Protein AF-A0AA91PBW9-F1 (afdb_monomer_lite)

Secondary structure (DSSP, 8-state):
-PPPPPP---PPSS-SSS---SBPPPEEE--SEE----GGGTTSEEEEEEEEEEEEEEEEEE-TTSPEEEEEEEEEEEEEEETTTTEEEEEEEEE--SHHHHHHHHHHHHTT-SEEEEEEEEE--TT-TTPPPEEEEE-TTSTT--S-HHHHHHHHHHHHHHTS--SB--

Radius of gyration: 17.44 Å; chains: 1; bounding box: 50×40×50 Å

Organism: NCBI:txid1069220

Foldseek 3Di:
DDDPDDDDDPDQPPPPDDQPQAAQDPAAEFPWKFADDPPVLALWKKKKFFRDKDKDWDPPDADPVRHIDIDIWTFIKMWTDDVVVRDIDIDHGDTDDIVIVRVRVVVCVVVVRRMYIWHFYFQDDPVDPPDGGTTITHGCPPPPHPDPRVVSVVVRSCCCCPPVNSYDND

pLDDT: mean 73.5, std 18.04, range [31.64, 92.75]

Structure (mmCIF, N/CA/C/O backbone):
data_AF-A0AA91PBW9-F1
#
_entry.id   AF-A0AA91PBW9-F1
#
loop_
_atom_site.group_PDB
_atom_site.id
_atom_site.type_symbol
_atom_site.label_atom_id
_atom_site.label_alt_id
_atom_site.label_comp_id
_atom_site.label_asym_id
_atom_site.label_entity_id
_atom_site.label_seq_id
_atom_site.pdbx_PDB_ins_code
_atom_site.Cartn_x
_atom_site.Cartn_y
_atom_site.Cartn_z
_atom_site.occupancy
_atom_site.B_iso_or_equiv
_atom_site.auth_seq_id
_atom_site.auth_comp_id
_atom_site.auth_asym_id
_atom_site.auth_atom_id
_atom_site.pdbx_PDB_model_num
ATOM 1 N N . MET A 1 1 ? -32.732 -7.341 32.057 1.00 41.41 1 MET A N 1
ATOM 2 C CA . MET A 1 1 ? -31.274 -7.213 31.849 1.00 41.41 1 MET A CA 1
ATOM 3 C C . MET A 1 1 ? -31.039 -7.371 30.359 1.00 41.41 1 MET A C 1
ATOM 5 O O . MET A 1 1 ? -31.376 -8.417 29.824 1.00 41.41 1 MET A O 1
ATOM 9 N N . GLN A 1 2 ? -30.640 -6.302 29.676 1.00 32.88 2 GLN A N 1
ATOM 10 C CA . GLN A 1 2 ? -30.560 -6.247 28.215 1.00 32.88 2 GLN A CA 1
ATOM 11 C C . GLN A 1 2 ? -29.127 -6.604 27.806 1.00 32.88 2 GLN A C 1
ATOM 13 O O . GLN A 1 2 ? -28.184 -5.999 28.310 1.00 32.88 2 GLN A O 1
ATOM 18 N N . ALA A 1 3 ? -28.965 -7.645 26.987 1.00 31.64 3 ALA A N 1
ATOM 19 C CA . ALA A 1 3 ? -27.660 -8.085 26.500 1.00 31.64 3 ALA A CA 1
ATOM 20 C C . ALA A 1 3 ? -26.978 -6.964 25.687 1.00 31.64 3 ALA A C 1
ATOM 22 O O . ALA A 1 3 ? -27.680 -6.226 24.989 1.00 31.64 3 ALA A O 1
ATOM 23 N N . PRO A 1 4 ? -25.641 -6.816 25.758 1.00 34.84 4 PRO A N 1
ATOM 24 C CA . PRO A 1 4 ? -24.936 -5.834 24.946 1.00 34.84 4 PRO A CA 1
ATOM 25 C C . PRO A 1 4 ? -25.119 -6.174 23.463 1.00 34.84 4 PRO A C 1
ATOM 27 O O . PRO A 1 4 ? -24.871 -7.302 23.036 1.00 34.84 4 PRO A O 1
ATOM 30 N N . ALA A 1 5 ? -25.590 -5.191 22.696 1.00 33.16 5 ALA A N 1
ATOM 31 C CA . ALA A 1 5 ? -25.739 -5.294 21.254 1.00 33.16 5 ALA A CA 1
ATOM 32 C C . ALA A 1 5 ? -24.379 -5.619 20.619 1.00 33.16 5 ALA A C 1
ATOM 34 O O . ALA A 1 5 ? -23.385 -4.940 20.879 1.00 33.16 5 ALA A O 1
ATOM 35 N N . SER A 1 6 ? -24.331 -6.675 19.810 1.00 39.00 6 SER A N 1
ATOM 36 C CA . SER A 1 6 ? -23.151 -7.039 19.031 1.00 39.00 6 SER A CA 1
ATOM 37 C C . SER A 1 6 ? -22.762 -5.878 18.110 1.00 39.00 6 SER A C 1
ATOM 39 O O . SER A 1 6 ? -23.618 -5.317 17.425 1.00 39.00 6 SER A O 1
ATOM 41 N N . ALA A 1 7 ? -21.479 -5.508 18.113 1.00 32.38 7 ALA A N 1
ATOM 42 C CA . ALA A 1 7 ? -20.945 -4.475 17.232 1.00 32.38 7 ALA A CA 1
ATOM 43 C C . ALA A 1 7 ? -21.206 -4.839 15.757 1.00 32.38 7 ALA A C 1
ATOM 45 O O . ALA A 1 7 ? -21.108 -6.021 15.410 1.00 32.38 7 ALA A O 1
ATOM 46 N N . PRO A 1 8 ? -21.516 -3.863 14.881 1.00 32.59 8 PRO A N 1
ATOM 47 C CA . PRO A 1 8 ? -21.654 -4.127 13.458 1.00 32.59 8 PRO A CA 1
ATOM 48 C C . PRO A 1 8 ? -20.319 -4.652 12.925 1.00 32.59 8 PRO A C 1
ATOM 50 O O . PRO A 1 8 ? -19.339 -3.918 12.807 1.00 32.59 8 PRO A O 1
ATOM 53 N N . GLN A 1 9 ? -20.271 -5.947 12.623 1.00 33.19 9 GLN A N 1
ATOM 54 C CA . GLN A 1 9 ? -19.250 -6.486 11.744 1.00 33.19 9 GLN A CA 1
ATOM 55 C C . GLN A 1 9 ? -19.528 -5.869 10.377 1.00 33.19 9 GLN A C 1
ATOM 57 O O . GLN A 1 9 ? -20.563 -6.152 9.773 1.00 33.19 9 GLN A O 1
ATOM 62 N N . TYR A 1 10 ? -18.636 -5.001 9.897 1.00 37.06 10 TYR A N 1
ATOM 63 C CA . TYR A 1 10 ? -18.606 -4.708 8.472 1.00 37.06 10 TYR A CA 1
ATOM 64 C C . TYR A 1 10 ? -18.360 -6.045 7.794 1.00 37.06 10 TYR A C 1
ATOM 66 O O . TYR A 1 10 ? -17.296 -6.643 7.962 1.00 37.06 10 TYR A O 1
ATOM 74 N N . ALA A 1 11 ? -19.395 -6.561 7.133 1.00 32.22 11 ALA A N 1
ATOM 75 C CA . ALA A 1 11 ? -19.258 -7.749 6.326 1.00 32.22 11 ALA A CA 1
ATOM 76 C C . ALA A 1 11 ? -18.098 -7.472 5.372 1.00 32.22 11 ALA A C 1
ATOM 78 O O . ALA A 1 11 ? -18.153 -6.531 4.576 1.00 32.22 11 ALA A O 1
ATOM 79 N N . ALA A 1 12 ? -17.038 -8.275 5.476 1.00 36.81 12 ALA A N 1
ATOM 80 C CA . ALA A 1 12 ? -16.167 -8.449 4.335 1.00 36.81 12 ALA A CA 1
ATOM 81 C C . ALA A 1 12 ? -17.093 -8.723 3.138 1.00 36.81 12 ALA A C 1
ATOM 83 O O . ALA A 1 12 ? -18.053 -9.493 3.309 1.00 36.81 12 ALA A O 1
ATOM 84 N N . PRO A 1 13 ? -16.886 -8.091 1.969 1.00 36.00 13 PRO A N 1
ATOM 85 C CA . PRO A 1 13 ? -17.583 -8.532 0.768 1.00 36.00 13 PRO A CA 1
ATOM 86 C C . PRO A 1 13 ? -17.463 -10.058 0.719 1.00 36.00 13 PRO A C 1
ATOM 88 O O . PRO A 1 13 ? -16.392 -10.597 1.001 1.00 36.00 13 PRO A O 1
ATOM 91 N N . ALA A 1 14 ? -18.593 -10.748 0.540 1.00 32.19 14 ALA A N 1
ATOM 92 C CA . ALA A 1 14 ? -18.681 -12.195 0.698 1.00 32.19 14 ALA A CA 1
ATOM 93 C C . ALA A 1 14 ? -17.512 -12.884 -0.033 1.00 32.19 14 ALA A C 1
ATOM 95 O O . ALA A 1 14 ? -17.449 -12.854 -1.259 1.00 32.19 14 ALA A O 1
ATOM 96 N N . GLY A 1 15 ? -16.555 -13.425 0.731 1.00 32.03 15 GLY A N 1
ATOM 97 C CA . GLY A 1 15 ? -15.274 -13.863 0.167 1.00 32.03 15 GLY A CA 1
ATOM 98 C C . GLY A 1 15 ? -14.097 -13.908 1.145 1.00 32.03 15 GLY A C 1
ATOM 99 O O . GLY A 1 15 ? -12.958 -13.731 0.731 1.00 32.03 15 GLY A O 1
ATOM 100 N N . VAL A 1 16 ? -14.311 -14.158 2.444 1.00 36.50 16 VAL A N 1
ATOM 101 C CA . VAL A 1 16 ? -13.186 -14.458 3.353 1.00 36.50 16 VAL A CA 1
ATOM 102 C C . VAL A 1 16 ? -12.753 -15.903 3.106 1.00 36.50 16 VAL A C 1
ATOM 104 O O . VAL A 1 16 ? -13.175 -16.825 3.797 1.00 36.50 16 VAL A O 1
ATOM 107 N N . GLY A 1 17 ? -11.982 -16.105 2.040 1.00 32.59 17 GLY A N 1
ATOM 108 C CA . GLY A 1 17 ? -11.550 -17.428 1.593 1.00 32.59 17 GLY A CA 1
ATOM 109 C C . GLY A 1 17 ? -11.305 -17.493 0.092 1.00 32.59 17 GLY A C 1
ATOM 110 O O . GLY A 1 17 ? -11.837 -18.364 -0.583 1.00 32.59 17 GLY A O 1
ATOM 111 N N . GLY A 1 18 ? -10.541 -16.553 -0.447 1.00 34.94 18 GLY A N 1
ATOM 112 C CA . GLY A 1 18 ? -10.175 -16.546 -1.855 1.00 34.94 18 GLY A CA 1
ATOM 113 C C . GLY A 1 18 ? -9.802 -15.141 -2.267 1.00 34.94 18 GLY A C 1
ATOM 114 O O . GLY A 1 18 ? -10.584 -14.218 -2.072 1.00 34.94 18 GLY A O 1
ATOM 115 N N . ALA A 1 19 ? -8.596 -14.977 -2.807 1.00 45.19 19 ALA A N 1
ATOM 116 C CA . ALA A 1 19 ? -8.239 -13.786 -3.558 1.00 45.19 19 ALA A CA 1
ATOM 117 C C . ALA A 1 19 ? -9.420 -13.415 -4.465 1.00 45.19 19 ALA A C 1
ATOM 119 O O . ALA A 1 19 ? -9.925 -14.283 -5.182 1.00 45.19 19 ALA A O 1
ATOM 120 N N . HIS A 1 20 ? -9.874 -12.163 -4.419 1.00 49.56 20 HIS A N 1
ATOM 121 C CA . HIS A 1 20 ? -10.765 -11.644 -5.445 1.00 49.56 20 HIS A CA 1
ATOM 122 C C . HIS A 1 20 ? -10.008 -11.707 -6.782 1.00 49.56 20 HIS A C 1
ATOM 124 O O . HIS A 1 20 ? -9.338 -10.755 -7.169 1.00 49.56 20 HIS A O 1
ATOM 130 N N . ARG A 1 21 ? -10.078 -12.856 -7.469 1.00 60.34 21 ARG A N 1
ATOM 131 C CA . ARG A 1 21 ? -9.754 -12.985 -8.889 1.00 60.34 21 ARG A CA 1
ATOM 132 C C . ARG A 1 21 ? -10.874 -12.286 -9.643 1.00 60.34 21 ARG A C 1
ATOM 134 O O . ARG A 1 21 ? -11.925 -12.857 -9.918 1.00 60.34 21 ARG A O 1
ATOM 141 N N . GLY A 1 22 ? -10.691 -10.985 -9.782 1.00 69.31 22 GLY A N 1
ATOM 142 C CA . GLY A 1 22 ? -11.457 -10.110 -10.649 1.00 69.31 22 GLY A CA 1
ATOM 143 C C . GLY A 1 22 ? -10.485 -9.319 -11.521 1.00 69.31 22 GLY A C 1
ATOM 144 O O . GLY A 1 22 ? -9.269 -9.443 -11.337 1.00 69.31 22 GLY A O 1
ATOM 145 N N . PRO A 1 23 ? -10.991 -8.504 -12.459 1.00 78.44 23 PRO A N 1
ATOM 146 C CA . PRO A 1 23 ? -10.133 -7.652 -13.272 1.00 78.44 23 PRO A CA 1
ATOM 147 C C . PRO A 1 23 ? -9.303 -6.728 -12.379 1.00 78.44 23 PRO A C 1
ATOM 149 O O . PRO A 1 23 ? -9.786 -6.255 -11.346 1.00 78.44 23 PRO A O 1
ATOM 152 N N . ALA A 1 24 ? -8.061 -6.464 -12.783 1.00 80.88 24 ALA A N 1
ATOM 153 C CA . ALA A 1 24 ? -7.178 -5.573 -12.042 1.00 80.88 24 ALA A CA 1
ATOM 154 C C . ALA A 1 24 ? -7.840 -4.193 -11.837 1.00 80.88 24 ALA A C 1
ATOM 156 O O . ALA A 1 24 ? -8.192 -3.547 -12.832 1.00 80.88 24 ALA A O 1
ATOM 157 N N . PRO A 1 25 ? -8.012 -3.729 -10.582 1.00 82.88 25 PRO A N 1
ATOM 158 C CA . PRO A 1 25 ? -8.702 -2.482 -10.296 1.00 82.88 25 PRO A CA 1
ATOM 159 C C . PRO A 1 25 ? -7.874 -1.287 -10.772 1.00 82.88 25 PRO A C 1
ATOM 161 O O . PRO A 1 25 ? -6.674 -1.390 -11.044 1.00 82.88 25 PRO A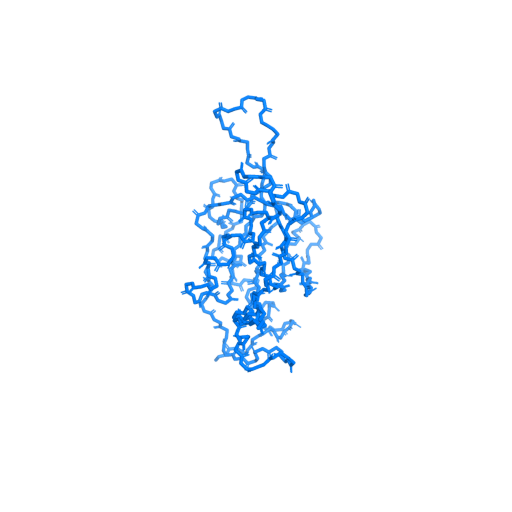 O 1
ATOM 164 N N . GLN A 1 26 ? -8.510 -0.118 -10.818 1.00 84.81 26 GLN A N 1
ATOM 165 C CA . GLN A 1 26 ? -7.764 1.130 -10.884 1.00 84.81 26 GLN A CA 1
ATOM 166 C C . GLN A 1 26 ? -6.897 1.256 -9.623 1.00 84.81 26 GLN A C 1
ATOM 168 O O . GLN A 1 26 ? -7.392 1.107 -8.504 1.00 84.81 26 GLN A O 1
ATOM 173 N N . ILE A 1 27 ? -5.604 1.519 -9.815 1.00 84.00 27 ILE A N 1
ATOM 174 C CA . ILE A 1 27 ? -4.668 1.741 -8.715 1.00 84.00 27 ILE A CA 1
ATOM 175 C C . ILE A 1 27 ? -4.807 3.191 -8.263 1.00 84.00 27 ILE A C 1
ATOM 177 O O . ILE A 1 27 ? -4.579 4.120 -9.039 1.00 84.00 27 ILE A O 1
ATOM 181 N N . GLY A 1 28 ? -5.207 3.374 -7.009 1.00 79.38 28 GLY A N 1
ATOM 182 C CA . GLY A 1 28 ? -5.236 4.672 -6.359 1.00 79.38 28 GLY A CA 1
ATOM 183 C C . GLY A 1 28 ? -3.848 5.136 -5.923 1.00 79.38 28 GLY A C 1
ATOM 184 O O . GLY A 1 28 ? -2.890 4.361 -5.857 1.00 79.38 28 GLY A O 1
ATOM 185 N N . THR A 1 29 ? -3.742 6.418 -5.589 1.00 75.56 29 THR A N 1
ATOM 186 C CA . THR A 1 29 ? -2.521 7.028 -5.047 1.00 75.56 29 THR A CA 1
ATOM 187 C C . THR A 1 29 ? -2.794 7.645 -3.682 1.00 75.56 29 THR A C 1
ATOM 189 O O . THR A 1 29 ? -3.899 8.111 -3.390 1.00 75.56 29 THR A O 1
ATOM 192 N N . MET A 1 30 ? -1.783 7.645 -2.816 1.00 73.31 30 MET A N 1
ATOM 193 C CA . MET A 1 30 ? -1.894 8.215 -1.472 1.00 73.31 30 MET A CA 1
ATOM 194 C C . MET A 1 30 ? -1.938 9.744 -1.505 1.00 73.31 30 MET A C 1
ATOM 196 O O . MET A 1 30 ? -1.127 10.384 -2.162 1.00 73.31 30 MET A O 1
ATOM 200 N N . SER A 1 31 ? -2.825 10.353 -0.720 1.00 57.09 31 SER A N 1
ATOM 201 C CA . SER A 1 31 ? -3.052 11.810 -0.695 1.00 57.09 31 SER A CA 1
ATOM 202 C C . SER A 1 31 ? -2.056 12.590 0.182 1.00 57.09 31 SER A C 1
ATOM 204 O O . SER A 1 31 ? -2.339 13.709 0.594 1.00 57.09 31 SER A O 1
ATOM 206 N N . SER A 1 32 ? -0.878 12.019 0.450 1.00 57.28 32 SER A N 1
ATOM 207 C CA . SER A 1 32 ? 0.041 12.363 1.547 1.00 57.28 32 SER A CA 1
ATOM 208 C C . SER A 1 32 ? -0.515 12.009 2.930 1.00 57.28 32 SER A C 1
ATOM 210 O O . SER A 1 32 ? -1.587 12.451 3.336 1.00 57.28 32 SER A O 1
ATOM 212 N N . GLY A 1 33 ? 0.229 11.198 3.677 1.00 45.72 33 GLY A N 1
ATOM 213 C CA . GLY A 1 33 ? -0.211 10.809 5.006 1.00 45.72 33 GLY A CA 1
ATOM 214 C C . GLY A 1 33 ? 0.799 9.930 5.726 1.00 45.72 33 GLY A C 1
ATOM 215 O O . GLY A 1 33 ? 1.580 9.187 5.136 1.00 45.72 33 GLY A O 1
ATOM 216 N N . GLY A 1 34 ? 0.907 10.149 7.032 1.00 41.53 34 GLY A N 1
ATOM 217 C CA . GLY A 1 34 ? 1.990 9.601 7.832 1.00 41.53 34 GLY A CA 1
ATOM 218 C C . GLY A 1 34 ? 1.981 8.072 7.996 1.00 41.53 34 GLY A C 1
ATOM 219 O O . GLY A 1 34 ? 1.047 7.382 7.637 1.00 41.53 34 GLY A O 1
ATOM 220 N N . GLY A 1 35 ? 2.967 7.529 8.696 1.00 46.97 35 GLY A N 1
ATOM 221 C CA . GLY A 1 35 ? 3.076 6.154 9.221 1.00 46.97 35 GLY A CA 1
ATOM 222 C C . GLY A 1 35 ? 4.016 5.139 8.513 1.00 46.97 35 GLY A C 1
ATOM 223 O O . GLY A 1 35 ? 4.481 5.351 7.401 1.00 46.97 35 GLY A O 1
ATOM 224 N N . SER A 1 36 ? 4.306 4.015 9.205 1.00 44.78 36 SER A N 1
ATOM 225 C CA . SER A 1 36 ? 5.459 3.112 8.980 1.00 44.78 36 SER A CA 1
ATOM 226 C C . SER A 1 36 ? 5.227 1.742 8.324 1.00 44.78 36 SER A C 1
ATOM 228 O O . SER A 1 36 ? 4.407 0.953 8.791 1.00 44.78 36 SER A O 1
ATOM 230 N N . ILE A 1 37 ? 6.124 1.413 7.401 1.00 57.09 37 ILE A N 1
ATOM 231 C CA . ILE A 1 37 ? 6.459 0.083 6.869 1.00 57.09 37 ILE A CA 1
ATOM 232 C C . ILE A 1 37 ? 7.733 -0.442 7.586 1.00 57.09 37 ILE A C 1
ATOM 234 O O . ILE A 1 37 ? 8.429 0.378 8.206 1.00 57.09 37 ILE A O 1
ATOM 238 N N . PRO A 1 38 ? 8.053 -1.762 7.585 1.00 64.31 38 PRO A N 1
ATOM 239 C CA . PRO A 1 38 ? 9.372 -2.243 8.006 1.00 64.31 38 PRO A CA 1
ATOM 240 C C . PRO A 1 38 ? 10.516 -1.406 7.422 1.00 64.31 38 PRO A C 1
ATOM 242 O O . PRO A 1 38 ? 10.469 -1.025 6.255 1.00 64.31 38 PRO A O 1
ATOM 245 N N . ASP A 1 39 ? 11.557 -1.143 8.218 1.00 68.62 39 ASP A N 1
ATOM 246 C CA . ASP A 1 39 ? 12.698 -0.313 7.789 1.00 68.62 39 ASP A CA 1
ATOM 247 C C . ASP A 1 39 ? 13.380 -0.837 6.520 1.00 68.62 39 ASP A C 1
ATOM 249 O O . ASP A 1 39 ? 13.881 -0.058 5.717 1.00 68.62 39 ASP A O 1
ATOM 253 N N . ALA A 1 40 ? 13.341 -2.153 6.301 1.00 71.69 40 ALA A N 1
ATOM 254 C CA . ALA A 1 40 ? 13.894 -2.789 5.110 1.00 71.69 40 ALA A CA 1
ATOM 255 C C . ALA A 1 40 ? 13.167 -2.406 3.808 1.00 71.69 40 ALA A C 1
ATOM 257 O O . ALA A 1 40 ? 13.759 -2.492 2.733 1.00 71.69 40 ALA A O 1
ATOM 258 N N . HIS A 1 41 ? 11.897 -1.998 3.884 1.00 78.44 41 HIS A N 1
ATOM 259 C CA . HIS A 1 41 ? 11.079 -1.644 2.715 1.00 78.44 41 HIS A CA 1
ATOM 260 C C . HIS A 1 41 ? 10.899 -0.125 2.587 1.00 78.44 41 HIS A C 1
ATOM 262 O O . HIS A 1 41 ? 9.998 0.371 1.913 1.00 78.44 41 HIS A O 1
ATOM 268 N N . PHE A 1 42 ? 11.738 0.626 3.292 1.00 76.69 42 PHE A N 1
ATOM 269 C CA . PHE A 1 42 ? 11.711 2.070 3.298 1.00 76.69 42 PHE A CA 1
ATOM 270 C C . PHE A 1 42 ? 12.425 2.654 2.080 1.00 76.69 42 PHE A C 1
ATOM 272 O O . PHE A 1 42 ? 13.415 2.099 1.615 1.00 76.69 42 PHE A O 1
ATOM 279 N N . ASN A 1 43 ? 11.927 3.783 1.575 1.00 75.88 43 ASN A N 1
ATOM 280 C CA . ASN A 1 43 ? 12.322 4.413 0.311 1.00 75.88 43 ASN A CA 1
ATOM 281 C C . ASN A 1 43 ? 12.197 3.485 -0.910 1.00 75.88 43 ASN A C 1
ATOM 283 O O . ASN A 1 43 ? 12.865 3.689 -1.924 1.00 75.88 43 ASN A O 1
ATOM 287 N N . LYS A 1 44 ? 11.329 2.475 -0.810 1.00 85.00 44 LYS A N 1
ATOM 288 C CA . LYS A 1 44 ? 11.025 1.536 -1.885 1.00 85.00 44 LYS A CA 1
ATOM 289 C C . LYS A 1 44 ? 9.586 1.726 -2.355 1.00 85.00 44 LYS A C 1
ATOM 291 O O . LYS A 1 44 ? 8.711 1.953 -1.510 1.00 85.00 44 LYS A O 1
ATOM 296 N N . PRO A 1 45 ? 9.319 1.655 -3.668 1.00 88.50 45 PRO A N 1
ATOM 297 C CA . PRO A 1 45 ? 7.963 1.675 -4.180 1.00 88.50 45 PRO A CA 1
ATOM 298 C C . PRO A 1 45 ? 7.164 0.466 -3.724 1.00 88.50 45 PRO A C 1
ATOM 300 O O . PRO A 1 45 ? 7.678 -0.652 -3.660 1.00 88.50 45 PRO A O 1
ATOM 303 N N . LEU A 1 46 ? 5.895 0.706 -3.420 1.00 90.88 46 LEU A N 1
ATOM 304 C CA . LEU A 1 46 ? 4.988 -0.282 -2.867 1.00 90.88 46 LEU A CA 1
ATOM 305 C C . LEU A 1 46 ? 3.653 -0.250 -3.592 1.00 90.88 46 LEU A C 1
ATOM 307 O O . LEU A 1 46 ? 3.137 0.822 -3.917 1.00 90.88 46 LEU A O 1
ATOM 311 N N . LEU A 1 47 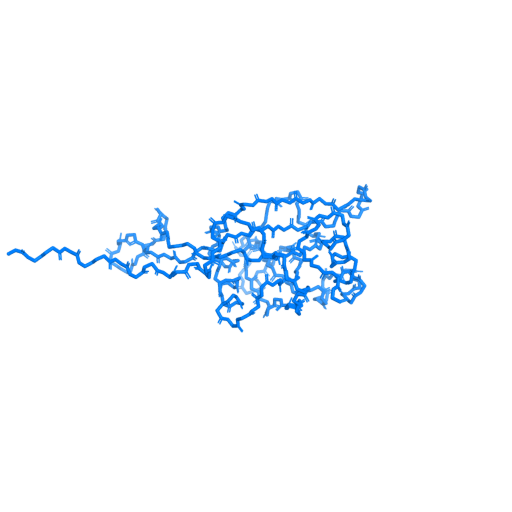? 3.062 -1.428 -3.760 1.00 92.75 47 LEU A N 1
ATOM 312 C CA . LEU A 1 47 ? 1.682 -1.586 -4.201 1.00 92.75 47 LEU A CA 1
ATOM 313 C C . LEU A 1 47 ? 0.923 -2.392 -3.157 1.00 92.75 47 LEU A C 1
ATOM 315 O O . LEU A 1 47 ? 1.201 -3.570 -2.966 1.00 92.75 47 LEU A O 1
ATOM 319 N N . PHE A 1 48 ? -0.045 -1.767 -2.500 1.00 91.81 48 PHE A N 1
ATOM 320 C CA . PHE A 1 48 ? -0.946 -2.420 -1.562 1.00 91.81 48 PHE A CA 1
ATOM 321 C C . PHE A 1 48 ? -2.166 -2.971 -2.291 1.00 91.81 48 PHE A C 1
ATOM 323 O O . PHE A 1 48 ? -2.802 -2.242 -3.049 1.00 91.81 48 PHE A O 1
ATOM 330 N N . ARG A 1 49 ? -2.550 -4.210 -1.988 1.00 92.44 49 ARG A N 1
ATOM 331 C CA . ARG A 1 49 ? -3.893 -4.754 -2.206 1.00 92.44 49 ARG A CA 1
ATOM 332 C C . ARG A 1 49 ? -4.619 -4.802 -0.871 1.00 92.44 49 ARG A C 1
ATOM 334 O O . ARG A 1 49 ? -4.181 -5.487 0.052 1.00 92.44 49 ARG A O 1
ATOM 341 N N . ILE A 1 50 ? -5.732 -4.085 -0.765 1.00 90.06 50 ILE A N 1
ATOM 342 C CA . ILE A 1 50 ? -6.525 -4.026 0.462 1.00 90.06 50 ILE A CA 1
ATOM 343 C C . ILE A 1 50 ? -7.573 -5.137 0.420 1.00 90.06 50 ILE A C 1
ATOM 345 O O . ILE A 1 50 ? -8.526 -5.086 -0.351 1.00 90.06 50 ILE A O 1
ATOM 349 N N . ASN A 1 51 ? -7.390 -6.148 1.267 1.00 87.12 51 ASN A N 1
ATOM 350 C CA . ASN A 1 51 ? -8.248 -7.334 1.322 1.00 87.12 51 ASN A CA 1
ATOM 351 C C . ASN A 1 51 ? -9.484 -7.128 2.205 1.00 87.12 51 ASN A C 1
ATOM 353 O O . ASN A 1 51 ? -10.449 -7.884 2.123 1.00 87.12 51 ASN A O 1
ATOM 357 N N . GLY A 1 52 ? -9.444 -6.137 3.092 1.00 85.94 52 GLY A N 1
ATOM 358 C CA . GLY A 1 52 ? -10.553 -5.803 3.970 1.00 85.94 52 GLY A CA 1
ATOM 359 C C . GLY A 1 52 ? -10.114 -4.967 5.159 1.00 85.94 52 GLY A C 1
ATOM 360 O O . GLY A 1 52 ? -8.956 -4.567 5.276 1.00 85.94 52 GLY A O 1
ATOM 361 N N . VAL A 1 53 ? -11.054 -4.724 6.067 1.00 87.56 53 VAL A N 1
ATOM 362 C CA . VAL A 1 53 ? -10.847 -3.931 7.278 1.00 87.56 53 VAL A CA 1
ATOM 363 C C . VAL A 1 53 ? -11.357 -4.714 8.478 1.00 87.56 53 VAL A C 1
ATOM 365 O O . VAL A 1 53 ? -12.431 -5.311 8.436 1.00 87.56 53 VAL A O 1
ATOM 368 N N . VAL A 1 54 ? -10.579 -4.717 9.557 1.00 87.50 54 VAL A N 1
ATOM 369 C CA . VAL A 1 54 ? -10.924 -5.358 10.822 1.00 87.50 54 VAL A CA 1
ATOM 370 C C . VAL A 1 54 ? -10.946 -4.333 11.948 1.00 87.50 54 VAL A C 1
ATOM 372 O O . VAL A 1 54 ? -10.027 -3.527 12.102 1.00 87.50 54 VAL A O 1
ATOM 375 N N . ARG A 1 55 ? -11.988 -4.398 12.779 1.00 88.56 55 ARG A N 1
ATOM 376 C CA . ARG A 1 55 ? -12.094 -3.598 13.999 1.00 88.56 55 ARG A CA 1
ATOM 377 C C . ARG A 1 55 ? -11.149 -4.150 15.069 1.00 88.56 55 ARG A C 1
ATOM 379 O O . ARG A 1 55 ? -11.139 -5.348 15.355 1.00 88.56 55 ARG A O 1
ATOM 386 N N . ARG A 1 56 ? -10.344 -3.279 15.671 1.00 85.88 56 ARG A N 1
ATOM 387 C CA . ARG A 1 56 ? -9.365 -3.595 16.721 1.00 85.88 56 ARG A CA 1
ATOM 388 C C . ARG A 1 56 ? -9.514 -2.630 17.892 1.00 85.88 56 ARG A C 1
ATOM 390 O O . ARG A 1 56 ? -10.026 -1.528 17.740 1.00 85.88 56 ARG A O 1
ATOM 397 N N . THR A 1 57 ? -8.991 -3.019 19.049 1.00 84.25 57 THR A N 1
ATOM 398 C CA . THR A 1 57 ? -8.873 -2.149 20.226 1.00 84.25 57 THR A CA 1
ATOM 399 C C . THR A 1 57 ? -7.411 -1.772 20.436 1.00 84.25 57 THR A C 1
ATOM 401 O O . THR A 1 57 ? -6.532 -2.636 20.420 1.00 84.25 57 THR A O 1
ATOM 404 N N . SER A 1 58 ? -7.130 -0.487 20.647 1.00 78.81 58 SER A N 1
ATOM 405 C CA . SER A 1 58 ? -5.774 -0.005 20.895 1.00 78.81 58 SER A CA 1
ATOM 406 C C . SER A 1 58 ? -5.366 -0.218 22.339 1.00 78.81 58 SER A C 1
ATOM 408 O O . SER A 1 58 ? -6.055 0.192 23.267 1.00 78.81 58 SER A O 1
ATOM 410 N N . ASN A 1 59 ? -4.200 -0.824 22.543 1.00 76.62 59 ASN A N 1
ATOM 411 C CA . ASN A 1 59 ? -3.570 -0.851 23.863 1.00 76.62 59 ASN A CA 1
ATOM 412 C C . ASN A 1 59 ? -2.826 0.454 24.184 1.00 76.62 59 ASN A C 1
ATOM 414 O O . ASN A 1 59 ? -2.492 0.679 25.345 1.00 76.62 59 ASN A O 1
ATOM 418 N N . TYR A 1 60 ? -2.582 1.298 23.177 1.00 75.94 60 TYR A N 1
ATOM 419 C CA . TYR A 1 60 ? -1.739 2.491 23.285 1.00 75.94 60 TYR A CA 1
ATOM 420 C C . TYR A 1 60 ? -2.524 3.790 23.110 1.00 75.94 60 TYR A C 1
ATOM 422 O O . TYR A 1 60 ? -2.245 4.773 23.789 1.00 75.94 60 TYR A O 1
ATOM 430 N N . GLU A 1 61 ? -3.516 3.803 22.222 1.00 77.25 61 GLU A N 1
ATOM 431 C CA . GLU A 1 61 ? -4.370 4.967 22.014 1.00 77.25 61 GLU A CA 1
ATOM 432 C C . GLU A 1 61 ? -5.546 4.928 22.983 1.00 77.25 61 GLU A C 1
ATOM 434 O O . GLU A 1 61 ? -6.233 3.910 23.128 1.00 77.25 61 GLU A O 1
ATOM 439 N N . LYS A 1 62 ? -5.754 6.059 23.651 1.00 82.81 62 LYS A N 1
ATOM 440 C CA . LYS A 1 62 ? -6.812 6.249 24.630 1.00 82.81 62 LYS A CA 1
ATOM 441 C C . LYS A 1 62 ? -7.661 7.460 24.264 1.00 82.81 62 LYS A C 1
ATOM 443 O O . LYS A 1 62 ? -7.154 8.398 23.651 1.00 82.81 62 LYS A O 1
ATOM 448 N N . ASP A 1 63 ? -8.941 7.419 24.613 1.00 84.62 63 ASP A N 1
ATOM 449 C CA . ASP A 1 63 ? -9.829 8.572 24.505 1.00 84.62 63 ASP A CA 1
ATOM 450 C C . ASP A 1 63 ? -9.470 9.637 25.561 1.00 84.62 63 ASP A C 1
ATOM 452 O O . ASP A 1 63 ? -8.593 9.439 26.408 1.00 84.62 63 ASP A O 1
ATOM 456 N N . ALA A 1 64 ? -10.158 10.781 25.523 1.00 81.88 64 ALA A N 1
ATOM 457 C CA . ALA A 1 64 ? -9.949 11.874 26.477 1.00 81.88 64 ALA A CA 1
ATOM 458 C C . ALA A 1 64 ? -10.221 11.472 27.943 1.00 81.88 64 ALA A C 1
ATOM 460 O O . ALA A 1 64 ? -9.781 12.154 28.866 1.00 81.88 64 ALA A O 1
ATOM 461 N N . SER A 1 65 ? -10.928 10.362 28.160 1.00 85.50 65 SER A N 1
ATOM 462 C CA . SER A 1 65 ? -11.244 9.792 29.469 1.00 85.50 65 SER A CA 1
ATOM 463 C C . SER A 1 65 ? -10.275 8.674 29.879 1.00 85.50 65 SER A C 1
ATOM 465 O O . SER A 1 65 ? -10.422 8.099 30.955 1.00 85.50 65 SER A O 1
ATOM 467 N N . GLY A 1 66 ? -9.256 8.378 29.065 1.00 82.00 66 GLY A N 1
ATOM 468 C CA . GLY A 1 66 ? -8.239 7.371 29.352 1.00 82.00 66 GLY A CA 1
ATOM 469 C C . GLY A 1 66 ? -8.642 5.929 29.018 1.00 82.00 66 GLY A C 1
ATOM 470 O O . GLY A 1 66 ? -7.874 5.008 29.331 1.00 82.00 66 GLY A O 1
ATOM 471 N N . ASN A 1 67 ? -9.789 5.706 28.372 1.00 85.19 67 ASN A N 1
ATOM 472 C CA . ASN A 1 67 ? -10.220 4.380 27.932 1.00 85.19 67 ASN A CA 1
ATOM 473 C C . ASN A 1 67 ? -9.555 4.009 26.614 1.00 85.19 67 ASN A C 1
ATOM 475 O O . ASN A 1 67 ? -9.281 4.869 25.784 1.00 85.19 67 ASN A O 1
ATOM 479 N N . LYS A 1 68 ? -9.326 2.714 26.396 1.00 85.88 68 LYS A N 1
ATOM 480 C CA . LYS A 1 68 ? -8.824 2.211 25.114 1.00 85.88 68 LYS A CA 1
ATOM 481 C C . LYS A 1 68 ? -9.797 2.572 23.995 1.00 85.88 68 LYS A C 1
ATOM 483 O O . LYS A 1 68 ? -10.992 2.327 24.135 1.00 85.88 68 LYS A O 1
ATOM 488 N N . ILE A 1 69 ? -9.280 3.087 22.885 1.00 84.94 69 ILE A N 1
ATOM 489 C CA . ILE A 1 69 ? -10.117 3.346 21.710 1.00 84.94 69 ILE A CA 1
ATOM 490 C C . ILE A 1 69 ? -10.197 2.121 20.815 1.00 84.94 69 ILE A C 1
ATOM 492 O O . ILE A 1 69 ? -9.235 1.358 20.683 1.00 84.94 69 ILE A O 1
ATOM 496 N N . GLU A 1 70 ? -11.332 1.968 20.150 1.00 86.12 70 GLU A N 1
ATOM 497 C CA . GLU A 1 70 ? -11.427 1.091 18.996 1.00 86.12 70 GLU A CA 1
ATOM 498 C C . GLU A 1 70 ? -11.011 1.824 17.721 1.00 86.12 70 GLU A C 1
ATOM 500 O O . GLU A 1 70 ? -11.187 3.036 17.595 1.00 86.12 70 GLU A O 1
ATOM 505 N N . PHE A 1 71 ? -10.454 1.087 16.769 1.00 84.62 71 PHE A N 1
ATOM 506 C CA . PHE A 1 71 ? -10.082 1.609 15.464 1.00 84.62 71 PHE A CA 1
ATOM 507 C C . PHE A 1 71 ? -10.188 0.533 14.389 1.00 84.62 71 PHE A C 1
ATOM 509 O O . PHE A 1 71 ? -10.081 -0.663 14.663 1.00 84.62 71 PHE A O 1
ATOM 516 N N . ASP A 1 72 ? -10.354 0.985 13.156 1.00 88.06 72 ASP A N 1
ATOM 517 C CA . ASP A 1 72 ? -10.340 0.144 11.970 1.00 88.06 72 ASP A CA 1
ATOM 518 C C . ASP A 1 72 ? -8.906 -0.029 11.450 1.00 88.06 72 ASP A C 1
ATOM 520 O O . ASP A 1 72 ? -8.126 0.926 11.386 1.00 88.06 72 ASP A O 1
ATOM 524 N N . ALA A 1 73 ? -8.543 -1.272 11.136 1.00 86.75 73 ALA A N 1
ATOM 525 C CA . ALA A 1 73 ? -7.227 -1.656 10.644 1.00 86.75 73 ALA A CA 1
ATOM 526 C C . ALA A 1 73 ? -7.371 -2.411 9.315 1.00 86.75 73 ALA A C 1
ATOM 528 O O . ALA A 1 73 ? -8.099 -3.406 9.271 1.00 86.75 73 ALA A O 1
ATOM 529 N N . PRO A 1 74 ? -6.691 -1.992 8.238 1.00 88.00 74 PRO A N 1
ATOM 530 C CA . PRO A 1 74 ? -6.760 -2.693 6.972 1.00 88.00 74 PRO A CA 1
ATOM 531 C C . PRO A 1 74 ? -5.904 -3.961 7.031 1.00 88.00 74 PRO A C 1
ATOM 533 O O . PRO A 1 74 ? -4.816 -3.981 7.618 1.00 88.00 74 PRO A O 1
ATOM 536 N N . ILE A 1 75 ? -6.412 -5.019 6.410 1.00 88.06 75 ILE A N 1
ATOM 537 C CA . ILE A 1 75 ? -5.671 -6.238 6.106 1.00 88.06 75 ILE A CA 1
ATOM 538 C C . ILE A 1 75 ? -5.229 -6.116 4.656 1.00 88.06 75 ILE A C 1
ATOM 540 O O . ILE A 1 75 ? -6.066 -5.956 3.767 1.00 88.06 75 ILE A O 1
ATOM 544 N N . VAL A 1 76 ? -3.925 -6.178 4.423 1.00 89.19 76 VAL A N 1
ATOM 545 C CA . VAL A 1 76 ? -3.336 -5.954 3.107 1.00 89.19 76 VAL A CA 1
ATOM 546 C C . VAL A 1 76 ? -2.380 -7.070 2.725 1.00 89.19 76 VAL A C 1
ATOM 548 O O . VAL A 1 76 ? -1.724 -7.670 3.580 1.00 89.19 76 VAL A O 1
ATOM 551 N N . ASP A 1 77 ? -2.268 -7.284 1.425 1.00 90.12 77 ASP A N 1
ATOM 552 C CA . ASP A 1 77 ? -1.041 -7.787 0.822 1.00 90.12 77 ASP A CA 1
ATOM 553 C C . ASP A 1 77 ? -0.321 -6.593 0.195 1.00 90.12 77 ASP A C 1
ATOM 555 O O . ASP A 1 77 ? -0.967 -5.615 -0.187 1.00 90.12 77 ASP A O 1
ATOM 559 N N . TYR A 1 78 ? 1.002 -6.619 0.112 1.00 92.50 78 TYR A N 1
ATOM 560 C CA . TYR A 1 78 ? 1.737 -5.576 -0.588 1.00 92.50 78 TYR A CA 1
ATOM 561 C C . TYR A 1 78 ? 2.947 -6.126 -1.334 1.00 92.50 78 TYR A C 1
ATOM 563 O O . TYR A 1 78 ? 3.605 -7.052 -0.864 1.00 92.50 78 TYR A O 1
ATOM 571 N N . LEU A 1 79 ? 3.225 -5.536 -2.493 1.00 92.69 79 LEU A N 1
ATOM 572 C CA . LEU A 1 79 ? 4.473 -5.725 -3.214 1.00 92.69 79 LEU A CA 1
ATOM 573 C C . LEU A 1 79 ? 5.455 -4.631 -2.819 1.00 92.69 79 LEU A C 1
ATOM 575 O O . LEU A 1 79 ? 5.046 -3.488 -2.604 1.00 92.69 79 LEU A O 1
ATOM 579 N N . VAL A 1 80 ? 6.734 -4.977 -2.759 1.00 91.12 80 VAL A N 1
ATOM 580 C CA . VAL A 1 80 ? 7.855 -4.058 -2.547 1.00 91.12 80 VAL A CA 1
ATOM 581 C C . VAL A 1 80 ? 8.777 -4.177 -3.745 1.00 91.12 80 VAL A C 1
ATOM 583 O O . VAL A 1 80 ? 9.244 -5.275 -4.033 1.00 91.12 80 VAL A O 1
ATOM 586 N N . PHE A 1 81 ? 9.078 -3.071 -4.418 1.00 88.62 81 PHE A N 1
ATOM 587 C CA . PHE A 1 81 ? 10.136 -3.056 -5.423 1.00 88.62 81 PHE A CA 1
ATOM 588 C C . PHE A 1 81 ? 11.475 -2.690 -4.777 1.00 88.62 81 PHE A C 1
ATOM 590 O O . PHE A 1 81 ? 11.657 -1.566 -4.309 1.00 88.62 81 PHE A O 1
ATOM 597 N N . ASP A 1 82 ? 12.409 -3.639 -4.737 1.00 84.06 82 ASP A N 1
ATOM 598 C CA . ASP A 1 82 ? 13.774 -3.418 -4.267 1.00 84.06 82 ASP A CA 1
ATOM 599 C C . ASP A 1 82 ? 14.729 -3.305 -5.456 1.00 84.06 82 ASP A C 1
ATOM 601 O O . ASP A 1 82 ? 15.243 -4.296 -5.973 1.00 84.06 82 ASP A O 1
ATOM 605 N N . GLU A 1 83 ? 14.983 -2.069 -5.889 1.00 75.94 83 GLU A N 1
ATOM 606 C CA . GLU A 1 83 ? 15.889 -1.790 -7.005 1.00 75.94 83 GLU A CA 1
ATOM 607 C C . GLU A 1 83 ? 17.306 -2.329 -6.751 1.00 75.94 83 GLU A C 1
ATOM 609 O O . GLU A 1 83 ? 17.932 -2.868 -7.661 1.00 75.94 83 GLU A O 1
ATOM 614 N N . ALA A 1 84 ? 17.804 -2.243 -5.511 1.00 74.19 84 ALA A N 1
ATOM 615 C CA . ALA A 1 84 ? 19.165 -2.664 -5.178 1.00 74.19 84 ALA A CA 1
ATOM 616 C C . ALA A 1 84 ? 19.356 -4.180 -5.324 1.00 74.19 84 ALA A C 1
ATOM 618 O O . ALA A 1 84 ? 20.438 -4.639 -5.691 1.00 74.19 84 ALA A O 1
ATOM 619 N N . ALA A 1 85 ? 18.307 -4.950 -5.038 1.00 73.06 85 ALA A N 1
ATOM 620 C CA . ALA A 1 85 ? 18.288 -6.396 -5.213 1.00 73.06 85 ALA A CA 1
ATOM 621 C C . ALA A 1 85 ? 17.748 -6.828 -6.591 1.00 73.06 85 ALA A C 1
ATOM 623 O O . ALA A 1 85 ? 17.875 -7.998 -6.956 1.00 73.06 85 ALA A O 1
ATOM 624 N N . GLY A 1 86 ? 17.187 -5.897 -7.371 1.00 75.31 86 GLY A N 1
ATOM 625 C CA . GLY A 1 86 ? 16.615 -6.160 -8.690 1.00 75.31 86 GLY A CA 1
ATOM 626 C C . GLY A 1 86 ? 15.400 -7.087 -8.649 1.00 75.31 86 GLY A C 1
ATOM 627 O O . GLY A 1 86 ? 15.141 -7.787 -9.626 1.00 75.31 86 GLY A O 1
ATOM 628 N N . ASN A 1 87 ? 14.684 -7.138 -7.524 1.00 86.25 87 ASN A N 1
ATOM 629 C CA . ASN A 1 87 ? 13.552 -8.033 -7.321 1.00 86.25 87 ASN A CA 1
ATOM 630 C C . ASN A 1 87 ? 12.324 -7.294 -6.779 1.00 86.25 87 ASN A C 1
ATOM 632 O O . ASN A 1 87 ? 12.400 -6.194 -6.225 1.00 86.25 87 ASN A O 1
ATOM 636 N N . ILE A 1 88 ? 11.170 -7.931 -6.952 1.00 90.94 88 ILE A N 1
ATOM 637 C CA . ILE A 1 88 ? 9.925 -7.534 -6.305 1.00 90.94 88 ILE A CA 1
ATOM 638 C C . ILE A 1 88 ? 9.589 -8.613 -5.283 1.00 90.94 88 ILE A C 1
ATOM 640 O O . ILE A 1 88 ? 9.667 -9.802 -5.581 1.00 90.94 88 ILE A O 1
ATOM 644 N N . GLU A 1 89 ? 9.280 -8.194 -4.062 1.00 92.06 89 GLU A N 1
ATOM 645 C CA . GLU A 1 89 ? 8.899 -9.081 -2.966 1.00 92.06 89 GLU A CA 1
ATOM 646 C C . GLU A 1 89 ? 7.411 -8.931 -2.670 1.00 92.06 89 GLU A C 1
ATOM 648 O O . GLU A 1 89 ? 6.893 -7.817 -2.608 1.00 92.06 89 GLU A O 1
ATOM 653 N N . GLU A 1 90 ? 6.735 -10.053 -2.429 1.00 91.12 90 GLU A N 1
ATOM 654 C CA . GLU A 1 90 ? 5.360 -10.077 -1.950 1.00 91.12 90 GLU A CA 1
ATOM 655 C C . GLU A 1 90 ? 5.295 -10.338 -0.445 1.00 91.12 90 GLU A C 1
ATOM 657 O O . GLU A 1 90 ? 5.819 -11.328 0.066 1.00 91.12 90 GLU A O 1
ATOM 662 N N . VAL A 1 91 ? 4.531 -9.499 0.251 1.00 88.69 91 VAL A N 1
ATOM 663 C CA . VAL A 1 91 ? 4.186 -9.680 1.658 1.00 88.69 91 VAL A CA 1
ATOM 664 C C . VAL A 1 91 ? 2.673 -9.838 1.787 1.00 88.69 91 VAL A C 1
ATOM 666 O O . VAL A 1 91 ? 1.917 -8.985 1.328 1.00 88.69 91 VAL A O 1
ATOM 669 N N . ARG A 1 92 ? 2.210 -10.916 2.435 1.00 87.31 92 ARG A N 1
ATOM 670 C CA . ARG A 1 92 ? 0.776 -11.244 2.549 1.00 87.31 92 ARG A CA 1
ATOM 671 C C . ARG A 1 92 ? 0.212 -11.160 3.965 1.00 87.31 92 ARG A C 1
ATOM 673 O O . ARG A 1 92 ? 0.908 -11.418 4.945 1.00 87.31 92 ARG A O 1
ATOM 680 N N . GLY A 1 93 ? -1.089 -10.888 4.058 1.00 81.75 93 GLY A N 1
ATOM 681 C CA . GLY A 1 93 ? -1.893 -11.036 5.275 1.00 81.75 93 GLY A CA 1
ATOM 682 C C . GLY A 1 93 ? -1.534 -10.057 6.392 1.00 81.75 93 GLY A C 1
ATOM 683 O O . GLY A 1 93 ? -1.738 -10.350 7.573 1.00 81.75 93 GLY A O 1
ATOM 684 N N . VAL A 1 94 ? -0.983 -8.896 6.046 1.00 84.81 94 VAL A N 1
ATOM 685 C CA . VAL A 1 94 ? -0.492 -7.927 7.021 1.00 84.81 94 VAL A CA 1
ATOM 686 C C . VAL A 1 94 ? -1.645 -7.076 7.526 1.00 84.81 94 VAL A C 1
ATOM 688 O O . VAL A 1 94 ? -2.325 -6.401 6.763 1.00 84.81 94 VAL A O 1
ATOM 691 N N . THR A 1 95 ? -1.857 -7.069 8.842 1.00 86.06 95 THR A N 1
ATOM 692 C CA . THR A 1 95 ? -2.727 -6.068 9.471 1.00 86.06 95 THR A CA 1
ATOM 693 C C . THR A 1 95 ? -1.915 -4.808 9.737 1.00 86.06 95 THR A C 1
ATOM 695 O O . THR A 1 95 ? -0.968 -4.844 10.527 1.00 86.06 95 THR A O 1
ATOM 698 N N . ILE A 1 96 ? -2.296 -3.684 9.134 1.00 84.38 96 ILE A N 1
ATOM 699 C CA . ILE A 1 96 ? -1.604 -2.417 9.372 1.00 84.38 96 ILE A CA 1
ATOM 700 C C . ILE A 1 96 ? -2.146 -1.767 10.644 1.00 84.38 96 ILE A C 1
ATOM 702 O O . ILE A 1 96 ? -3.313 -1.389 10.735 1.00 84.38 96 ILE A O 1
ATOM 706 N N . MET A 1 97 ? -1.285 -1.633 11.650 1.00 80.19 97 MET A N 1
ATOM 707 C CA . MET A 1 97 ? -1.671 -1.160 12.985 1.00 80.19 97 MET A CA 1
ATOM 708 C C . MET A 1 97 ? -1.271 0.292 13.235 1.00 80.19 97 MET A C 1
ATOM 710 O O . MET A 1 97 ? -1.737 0.917 14.188 1.00 80.19 97 MET A O 1
ATOM 714 N N . GLN A 1 98 ? -0.408 0.851 12.395 1.00 76.88 98 GLN A N 1
ATOM 715 C CA . GLN A 1 98 ? 0.167 2.169 12.596 1.00 76.88 98 GLN A CA 1
ATOM 716 C C . GLN A 1 98 ? -0.826 3.247 12.194 1.00 76.88 98 GLN A C 1
ATOM 718 O O . GLN A 1 98 ? -1.316 3.263 11.069 1.00 76.88 98 GLN A O 1
ATOM 723 N N . LYS A 1 99 ? -1.109 4.141 13.147 1.00 75.88 99 LYS A N 1
ATOM 724 C CA . LYS A 1 99 ? -2.243 5.072 13.128 1.00 75.88 99 LYS A CA 1
ATOM 725 C C . LYS A 1 99 ? -2.462 5.790 11.805 1.00 75.88 99 LYS A C 1
ATOM 727 O O . LYS A 1 99 ? -3.592 5.859 11.342 1.00 75.88 99 LYS A O 1
ATOM 732 N N . ASN A 1 100 ? -1.396 6.323 11.229 1.00 74.94 100 ASN A N 1
ATOM 733 C CA . ASN A 1 100 ? -1.518 7.157 10.047 1.00 74.94 100 ASN A CA 1
ATOM 734 C C . ASN A 1 100 ? -1.716 6.292 8.781 1.00 74.94 100 ASN A C 1
ATOM 736 O O . ASN A 1 100 ? -2.748 6.449 8.144 1.00 74.94 100 ASN A O 1
ATOM 740 N N . ILE A 1 101 ? -0.881 5.265 8.526 1.00 77.62 101 ILE A N 1
ATOM 741 C CA . ILE A 1 101 ? -1.091 4.357 7.373 1.00 77.62 101 ILE A CA 1
ATOM 742 C C . ILE A 1 101 ? -2.465 3.705 7.432 1.00 77.62 101 ILE A C 1
ATOM 744 O O . ILE A 1 101 ? -3.176 3.664 6.433 1.00 77.62 101 ILE A O 1
ATOM 748 N N . ARG A 1 102 ? -2.839 3.158 8.596 1.00 83.94 102 ARG A N 1
ATOM 749 C CA . ARG A 1 102 ? -4.104 2.431 8.708 1.00 83.94 102 ARG A CA 1
ATOM 750 C C . ARG A 1 102 ? -5.285 3.348 8.405 1.00 83.94 102 ARG A C 1
ATOM 752 O O . ARG A 1 102 ? -6.217 2.897 7.761 1.00 83.94 102 ARG A O 1
ATOM 759 N N . ARG A 1 103 ? -5.239 4.613 8.844 1.00 82.56 103 ARG A N 1
ATOM 760 C CA . ARG A 1 103 ? -6.304 5.582 8.578 1.00 82.56 103 ARG A CA 1
ATOM 761 C C . ARG A 1 103 ? -6.385 5.868 7.086 1.00 82.56 103 ARG A C 1
ATOM 763 O O . ARG A 1 103 ? -7.461 5.747 6.525 1.00 82.56 103 ARG A O 1
ATOM 770 N N . ASP A 1 104 ? -5.255 6.160 6.458 1.00 83.00 104 ASP A N 1
ATOM 771 C CA . ASP A 1 104 ? -5.232 6.551 5.053 1.00 83.00 104 ASP A CA 1
ATOM 772 C C . ASP A 1 104 ? -5.650 5.383 4.135 1.00 83.00 104 ASP A C 1
ATOM 774 O O . ASP A 1 104 ? -6.476 5.551 3.244 1.00 83.00 104 ASP A O 1
ATOM 778 N N . LEU A 1 105 ? -5.166 4.163 4.393 1.00 85.75 105 LEU A N 1
ATOM 779 C CA . LEU A 1 105 ? -5.591 2.969 3.653 1.00 85.75 105 LEU A CA 1
ATOM 780 C C . LEU A 1 105 ? -7.069 2.627 3.900 1.00 85.75 105 LEU A C 1
ATOM 782 O O . LEU A 1 105 ? -7.756 2.201 2.976 1.00 85.75 105 LEU A O 1
ATOM 786 N N . VAL A 1 106 ? -7.581 2.817 5.122 1.00 87.25 106 VAL A N 1
ATOM 787 C CA . VAL A 1 106 ? -9.019 2.657 5.405 1.00 87.25 106 VAL A CA 1
ATOM 788 C C . VAL A 1 106 ? -9.834 3.710 4.655 1.00 87.25 106 VAL A C 1
ATOM 790 O O . VAL A 1 106 ? -10.853 3.358 4.073 1.00 87.25 106 VAL A O 1
ATOM 793 N N . GLU A 1 107 ? -9.391 4.968 4.614 1.00 85.94 107 GLU A N 1
ATOM 794 C CA . GLU A 1 107 ? -10.044 6.033 3.843 1.00 85.94 107 GLU A CA 1
ATOM 795 C C . GLU A 1 107 ? -10.104 5.679 2.351 1.00 85.94 107 GLU A C 1
ATOM 797 O O . GLU A 1 107 ? -11.173 5.773 1.748 1.00 85.94 107 GLU A O 1
ATOM 802 N N . LYS A 1 108 ? -9.000 5.186 1.773 1.00 84.31 108 LYS A N 1
ATOM 803 C CA . LYS A 1 108 ? -8.968 4.706 0.383 1.00 84.31 108 LYS A CA 1
ATOM 804 C C . LYS A 1 108 ? -9.914 3.535 0.143 1.00 84.31 108 LYS A C 1
ATOM 806 O O . LYS A 1 108 ? -10.698 3.561 -0.804 1.00 84.31 108 LYS A O 1
ATOM 811 N N . TYR A 1 109 ? -9.913 2.558 1.043 1.00 86.12 109 TYR A N 1
ATOM 812 C CA . TYR A 1 109 ? -10.808 1.409 0.954 1.00 86.12 109 TYR A CA 1
ATOM 813 C C . TYR A 1 109 ? -12.288 1.807 1.033 1.00 86.12 109 TYR A C 1
ATOM 815 O O . TYR A 1 109 ? -13.103 1.331 0.246 1.00 86.12 109 TYR A O 1
ATOM 823 N N . VAL A 1 110 ? -12.642 2.726 1.937 1.00 82.44 110 VAL A N 1
ATOM 824 C CA . VAL A 1 110 ? -14.007 3.269 2.062 1.00 82.44 110 VAL A CA 1
ATOM 825 C C . VAL A 1 110 ? -14.404 4.082 0.826 1.00 82.44 110 VAL A C 1
ATOM 827 O O . VAL A 1 110 ? -15.569 4.057 0.435 1.00 82.44 110 VAL A O 1
ATOM 830 N N . ALA A 1 111 ? -13.449 4.750 0.174 1.00 80.69 111 ALA A N 1
ATOM 831 C CA . ALA A 1 111 ? -13.656 5.429 -1.105 1.00 80.69 111 ALA A CA 1
ATOM 832 C C . ALA A 1 111 ? -13.779 4.468 -2.310 1.00 80.69 111 ALA A C 1
ATOM 834 O O . ALA A 1 111 ? -14.042 4.921 -3.422 1.00 80.69 111 ALA A O 1
ATOM 835 N N . GLY A 1 112 ? -13.625 3.155 -2.101 1.00 80.50 112 GLY A N 1
ATOM 836 C CA . GLY A 1 112 ? -13.749 2.125 -3.135 1.00 80.50 112 GLY A CA 1
ATOM 837 C C . GLY A 1 112 ? -12.433 1.738 -3.816 1.00 80.50 112 GLY A C 1
ATOM 838 O O . GLY A 1 112 ? -12.449 0.923 -4.738 1.00 80.50 112 GLY A O 1
ATOM 839 N N . GLU A 1 113 ? -11.293 2.272 -3.371 1.00 83.81 113 GLU A N 1
ATOM 840 C CA . GLU A 1 113 ? -9.981 1.868 -3.878 1.00 83.81 113 GLU A CA 1
ATOM 841 C C . GLU A 1 113 ? -9.564 0.527 -3.253 1.00 83.81 113 GLU A C 1
ATOM 843 O O . GLU A 1 113 ? -9.402 0.398 -2.039 1.00 83.81 113 GLU A O 1
ATOM 848 N N . GLN A 1 114 ? -9.367 -0.490 -4.093 1.00 85.12 114 GLN A N 1
ATOM 849 C CA . GLN A 1 114 ? -8.921 -1.823 -3.658 1.00 85.12 114 GLN A CA 1
ATOM 850 C C . GLN A 1 114 ? -7.403 -2.008 -3.746 1.00 85.12 114 GLN A C 1
ATOM 852 O O . GLN A 1 114 ? -6.855 -2.954 -3.176 1.00 85.12 114 GLN A O 1
ATOM 857 N N . ALA A 1 115 ? -6.723 -1.111 -4.460 1.00 89.62 115 ALA A N 1
ATOM 858 C CA . ALA A 1 115 ? -5.282 -1.121 -4.626 1.00 89.62 115 ALA A CA 1
ATOM 859 C C . ALA A 1 115 ? -4.725 0.296 -4.543 1.00 89.62 115 ALA A C 1
ATOM 861 O O . ALA A 1 115 ? -5.305 1.217 -5.118 1.00 89.62 115 ALA A O 1
ATOM 862 N N . VAL A 1 116 ? -3.600 0.463 -3.852 1.00 89.56 116 VAL A N 1
ATOM 863 C CA . VAL A 1 116 ? -2.988 1.776 -3.633 1.00 89.56 116 VAL A CA 1
ATOM 864 C C . VAL A 1 116 ? -1.479 1.686 -3.794 1.00 89.56 116 VAL A C 1
ATOM 866 O O . VAL A 1 116 ? -0.833 0.870 -3.136 1.00 89.56 116 VAL A O 1
ATOM 869 N N . ALA A 1 117 ? -0.912 2.537 -4.644 1.00 89.81 117 ALA A N 1
ATOM 870 C CA . ALA A 1 117 ? 0.530 2.659 -4.803 1.00 89.81 117 ALA A CA 1
ATOM 871 C C . ALA A 1 117 ? 1.095 3.806 -3.954 1.00 89.81 117 ALA A C 1
ATOM 873 O O . ALA A 1 117 ? 0.481 4.872 -3.823 1.00 89.81 117 ALA A O 1
ATOM 874 N N . ALA A 1 118 ? 2.267 3.582 -3.363 1.00 86.94 118 ALA A N 1
ATOM 875 C CA . ALA A 1 118 ? 2.922 4.542 -2.482 1.00 86.94 118 ALA A CA 1
ATOM 876 C C . ALA A 1 118 ? 4.428 4.283 -2.357 1.00 86.94 118 ALA A C 1
ATOM 878 O O . ALA A 1 118 ? 4.914 3.204 -2.681 1.00 86.94 118 ALA A O 1
ATOM 879 N N . ILE A 1 119 ? 5.155 5.242 -1.792 1.00 83.75 119 ILE A N 1
ATOM 880 C CA . ILE A 1 119 ? 6.495 5.047 -1.233 1.00 83.75 119 ILE A CA 1
ATOM 881 C C . ILE A 1 119 ? 6.457 5.281 0.276 1.00 83.75 119 ILE A C 1
ATOM 883 O O . ILE A 1 119 ? 5.823 6.227 0.752 1.00 83.75 119 ILE A O 1
ATOM 887 N N . ALA A 1 120 ? 7.151 4.446 1.047 1.00 77.38 120 ALA A N 1
ATOM 888 C CA . ALA A 1 120 ? 7.383 4.725 2.460 1.00 77.38 120 ALA A CA 1
ATOM 889 C C . ALA A 1 120 ? 8.614 5.629 2.622 1.00 77.38 120 ALA A C 1
ATOM 891 O O . ALA A 1 120 ? 9.700 5.225 2.230 1.00 77.38 120 ALA A O 1
ATOM 892 N N . THR A 1 121 ? 8.478 6.825 3.199 1.00 70.06 121 THR A N 1
ATOM 893 C CA . THR A 1 121 ? 9.591 7.780 3.393 1.00 70.06 121 THR A CA 1
ATOM 894 C C . THR A 1 121 ? 9.580 8.433 4.777 1.00 70.06 121 THR A C 1
ATOM 896 O O . THR A 1 121 ? 8.602 8.339 5.519 1.00 70.06 121 THR A O 1
ATOM 899 N N . HIS A 1 122 ? 10.706 9.022 5.194 1.00 68.31 122 HIS A N 1
ATOM 900 C CA . HIS A 1 122 ? 10.877 9.653 6.502 1.00 68.31 122 HIS A CA 1
ATOM 901 C C . HIS A 1 122 ? 10.523 11.118 6.314 1.00 68.31 122 HIS A C 1
ATOM 903 O O . HIS A 1 122 ? 11.306 11.893 5.774 1.00 68.31 122 HIS A O 1
ATOM 909 N N . HIS A 1 123 ? 9.346 11.514 6.778 1.00 61.97 123 HIS A N 1
ATOM 910 C CA . HIS A 1 123 ? 8.966 12.910 6.788 1.00 61.97 123 HIS A CA 1
ATOM 911 C C . HIS A 1 123 ? 9.309 13.534 8.134 1.00 61.97 123 HIS A C 1
ATOM 913 O O . HIS A 1 123 ? 8.769 13.169 9.183 1.00 61.97 123 HIS A O 1
ATOM 919 N N . ARG A 1 124 ? 10.213 14.507 8.101 1.00 58.34 124 ARG A N 1
ATOM 920 C CA . ARG A 1 124 ? 10.473 15.374 9.243 1.00 58.34 124 ARG A CA 1
ATOM 921 C C . ARG A 1 124 ? 9.476 16.523 9.189 1.00 58.34 124 ARG A C 1
ATOM 923 O O . ARG A 1 124 ? 9.400 17.187 8.163 1.00 58.34 124 ARG A O 1
ATOM 930 N N . ASN A 1 125 ? 8.723 16.754 10.265 1.00 57.31 125 ASN A N 1
ATOM 931 C CA . ASN A 1 125 ? 7.879 17.942 10.333 1.00 57.31 125 ASN A CA 1
ATOM 932 C C . ASN A 1 125 ? 8.804 19.176 10.378 1.00 57.31 125 ASN A C 1
ATOM 934 O O . ASN A 1 125 ? 9.552 19.310 11.354 1.00 57.31 125 ASN A O 1
ATOM 938 N N . PRO A 1 126 ? 8.778 20.061 9.365 1.00 53.25 126 PRO A N 1
ATOM 939 C CA . PRO A 1 126 ? 9.650 21.232 9.335 1.00 53.25 126 PRO A CA 1
ATOM 940 C C . PRO A 1 126 ? 9.377 22.204 10.495 1.00 53.25 126 PRO A C 1
ATOM 942 O O . PRO A 1 126 ? 10.282 22.924 10.906 1.00 53.25 126 PRO A O 1
ATOM 945 N N . GLU A 1 127 ? 8.176 22.183 11.081 1.00 55.31 127 GLU A N 1
ATOM 946 C CA . GLU A 1 127 ? 7.776 23.055 12.195 1.00 55.31 127 GLU A CA 1
ATOM 947 C C . GLU A 1 127 ? 8.198 22.529 13.575 1.00 55.31 127 GLU A C 1
ATOM 949 O O . GLU A 1 127 ? 8.073 23.227 14.581 1.00 55.31 127 GLU A O 1
ATOM 954 N N . SER A 1 128 ? 8.714 21.299 13.662 1.00 49.03 128 SER A N 1
ATOM 955 C CA . SER A 1 128 ? 9.139 20.706 14.929 1.00 49.03 128 SER A CA 1
ATOM 956 C C . SER A 1 128 ? 10.551 20.144 14.819 1.00 49.03 128 SER A C 1
ATOM 958 O O . SER A 1 128 ? 10.761 18.972 14.499 1.00 49.03 128 SER A O 1
ATOM 960 N N . ALA A 1 129 ? 11.531 20.986 15.166 1.00 50.66 129 ALA A N 1
ATOM 961 C CA . ALA A 1 129 ? 12.957 20.642 15.220 1.00 50.66 129 ALA A CA 1
ATOM 962 C C . ALA A 1 129 ? 13.277 19.455 16.156 1.00 50.66 129 ALA A C 1
ATOM 964 O O . ALA A 1 129 ? 14.320 18.816 16.009 1.00 50.66 129 ALA A O 1
ATOM 965 N N . TYR A 1 130 ? 12.363 19.153 17.085 1.00 47.91 130 TYR A N 1
ATOM 966 C CA . TYR A 1 130 ? 12.462 18.071 18.066 1.00 47.91 130 TYR A CA 1
ATOM 967 C C . TYR A 1 130 ? 11.621 16.837 17.710 1.00 47.91 130 TYR A C 1
ATOM 969 O O . TYR A 1 130 ? 11.641 15.855 18.450 1.00 47.91 130 TYR A O 1
ATOM 977 N N . SER A 1 131 ? 10.881 16.855 16.595 1.00 53.91 131 SER A N 1
ATOM 978 C CA . SER A 1 131 ? 10.149 15.671 16.148 1.00 53.91 131 SER A CA 1
ATOM 979 C C . SER A 1 131 ? 11.102 14.675 15.484 1.00 53.91 131 SER A C 1
ATOM 981 O O . SER A 1 131 ? 11.879 15.015 14.584 1.00 53.91 131 SER A O 1
ATOM 983 N N . ASN A 1 132 ? 11.045 13.421 15.934 1.00 55.72 132 ASN A N 1
ATOM 984 C CA . ASN A 1 132 ? 11.618 12.314 15.178 1.00 55.72 132 ASN A CA 1
ATOM 985 C C . ASN A 1 132 ? 10.918 12.252 13.818 1.00 55.72 132 ASN A C 1
ATOM 987 O O . ASN A 1 132 ? 9.707 12.474 13.743 1.00 55.72 132 ASN A O 1
ATOM 991 N N . ALA A 1 133 ? 11.669 11.957 12.753 1.00 62.66 133 ALA A N 1
ATOM 992 C CA . ALA A 1 133 ? 11.077 11.811 11.431 1.00 62.66 133 ALA A CA 1
ATOM 993 C C . ALA A 1 133 ? 9.983 10.736 11.490 1.00 62.66 133 ALA A C 1
ATOM 995 O O . ALA A 1 133 ? 10.236 9.588 11.862 1.00 62.66 133 ALA A O 1
ATOM 996 N N . ALA A 1 134 ? 8.753 11.121 11.165 1.00 60.75 134 ALA A N 1
ATOM 997 C CA . ALA A 1 134 ? 7.672 10.170 11.041 1.00 60.75 134 ALA A CA 1
ATOM 998 C C . ALA A 1 134 ? 7.932 9.370 9.767 1.00 60.75 134 ALA A C 1
ATOM 1000 O O . ALA A 1 134 ? 8.132 9.940 8.700 1.00 60.75 134 ALA A O 1
ATOM 1001 N N . LYS A 1 135 ? 7.924 8.045 9.853 1.00 66.19 135 LYS A N 1
ATOM 1002 C CA . LYS A 1 135 ? 7.726 7.211 8.661 1.00 66.19 135 LYS A CA 1
ATOM 1003 C C . LYS A 1 135 ? 6.376 7.593 8.066 1.00 66.19 135 LYS A C 1
ATOM 1005 O O . LYS A 1 135 ? 5.496 7.816 8.888 1.00 66.19 135 LYS A O 1
ATOM 1010 N N . VAL A 1 136 ? 6.220 7.730 6.750 1.00 71.81 136 VAL A N 1
ATOM 1011 C CA . VAL A 1 136 ? 4.987 8.150 6.051 1.00 71.81 136 VAL A CA 1
ATOM 1012 C C . VAL A 1 136 ? 4.797 7.410 4.730 1.00 71.81 136 VAL A C 1
ATOM 1014 O O . VAL A 1 136 ? 5.791 6.998 4.142 1.00 71.81 136 VAL A O 1
ATOM 1017 N N . LEU A 1 137 ? 3.559 7.298 4.238 1.00 76.00 137 LEU A N 1
ATOM 1018 C CA . LEU A 1 137 ? 3.282 6.926 2.850 1.00 76.00 137 LEU A CA 1
ATOM 1019 C C . LEU A 1 137 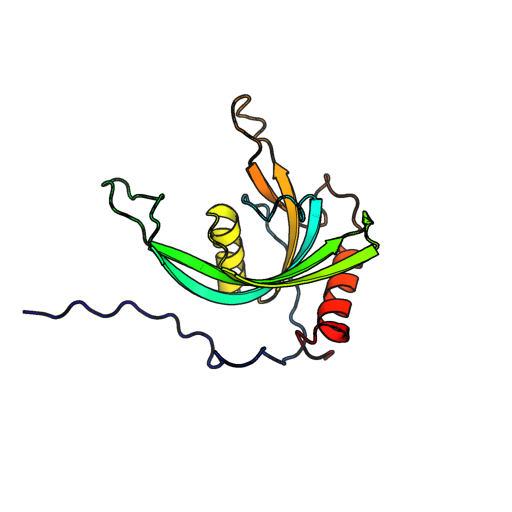? 3.072 8.186 2.006 1.00 76.00 137 LEU A C 1
ATOM 1021 O O . LEU A 1 137 ? 2.208 9.022 2.284 1.00 76.00 137 LEU A O 1
ATOM 1025 N N . ARG A 1 138 ? 3.868 8.323 0.952 1.00 76.19 138 ARG A N 1
ATOM 1026 C CA . ARG A 1 138 ? 3.723 9.381 -0.048 1.00 76.19 138 ARG A CA 1
ATOM 1027 C C . ARG A 1 138 ? 3.321 8.787 -1.389 1.00 76.19 138 ARG A C 1
ATOM 1029 O O . ARG A 1 138 ? 3.586 7.606 -1.626 1.00 76.19 138 ARG A O 1
ATOM 1036 N N . PRO A 1 139 ? 2.658 9.568 -2.249 1.00 76.62 139 PRO A N 1
ATOM 1037 C CA . PRO A 1 139 ? 2.475 9.148 -3.624 1.00 76.62 139 PRO A CA 1
ATOM 1038 C C . PRO A 1 139 ? 3.838 9.019 -4.327 1.00 76.62 139 PRO A C 1
ATOM 1040 O O . PRO A 1 139 ? 4.846 9.576 -3.889 1.00 76.62 139 PRO A O 1
ATOM 1043 N N . LEU A 1 140 ? 3.873 8.193 -5.373 1.00 76.06 140 LEU A N 1
ATOM 1044 C CA . LEU A 1 140 ? 5.104 7.836 -6.088 1.00 76.06 140 LEU A CA 1
ATOM 1045 C C . LEU A 1 140 ? 5.686 8.981 -6.927 1.00 76.06 140 LEU A C 1
ATOM 1047 O O . LEU A 1 140 ? 6.772 8.825 -7.459 1.00 76.06 140 LEU A O 1
ATOM 1051 N N . ASP A 1 141 ? 4.960 10.084 -7.078 1.00 67.06 141 ASP A N 1
ATOM 1052 C CA . ASP A 1 141 ? 5.354 11.306 -7.783 1.00 67.06 141 AS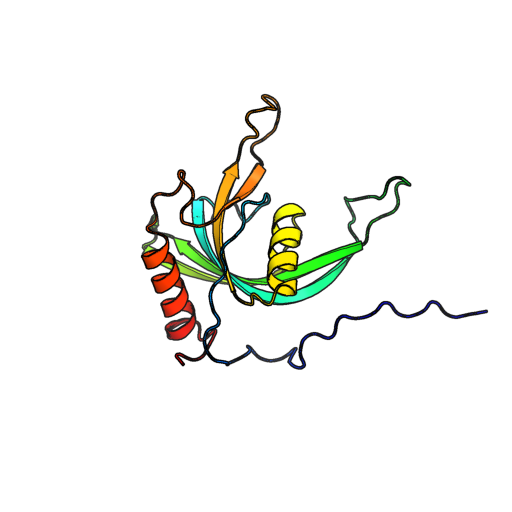P A CA 1
ATOM 1053 C C . ASP A 1 141 ? 5.780 12.435 -6.826 1.00 67.06 141 ASP A C 1
ATOM 1055 O O . ASP A 1 141 ? 6.015 13.560 -7.265 1.00 67.06 141 ASP A O 1
ATOM 1059 N N . ASP A 1 142 ? 5.888 12.160 -5.519 1.00 69.38 142 ASP A N 1
ATOM 1060 C CA . ASP A 1 142 ? 6.397 13.126 -4.542 1.00 69.38 142 ASP A CA 1
ATOM 1061 C C . ASP A 1 142 ? 7.828 13.544 -4.935 1.00 69.38 142 ASP A C 1
ATOM 1063 O O . ASP A 1 142 ? 8.644 12.708 -5.337 1.00 69.38 142 ASP A O 1
ATOM 1067 N N . GLU A 1 143 ? 8.137 14.840 -4.813 1.00 61.03 143 GLU A N 1
ATOM 1068 C CA . GLU A 1 143 ? 9.409 15.456 -5.240 1.00 61.03 143 GLU A CA 1
ATOM 1069 C C . GLU A 1 143 ? 10.654 14.793 -4.618 1.00 61.03 143 GLU A C 1
ATOM 1071 O O . GLU A 1 143 ? 11.774 14.981 -5.088 1.00 61.03 143 GLU A O 1
ATOM 1076 N N . ASN A 1 144 ? 10.466 14.003 -3.558 1.00 56.91 144 ASN A N 1
ATOM 1077 C CA . ASN A 1 144 ? 11.515 13.262 -2.865 1.00 56.91 144 ASN A CA 1
ATOM 1078 C C . ASN A 1 144 ? 11.751 11.845 -3.417 1.00 56.91 144 ASN A C 1
ATOM 1080 O O . ASN A 1 144 ? 12.463 11.057 -2.789 1.00 56.91 144 ASN A O 1
ATOM 1084 N N . THR A 1 145 ? 11.142 11.489 -4.548 1.00 63.12 145 THR A N 1
ATOM 1085 C CA . THR A 1 145 ? 11.262 10.166 -5.166 1.00 63.12 145 THR A CA 1
ATOM 1086 C C . THR A 1 145 ? 11.955 10.257 -6.522 1.00 63.12 145 THR A C 1
ATOM 1088 O O . THR A 1 145 ? 11.756 11.194 -7.288 1.00 63.12 145 THR A O 1
ATOM 1091 N N . THR A 1 146 ? 12.801 9.275 -6.827 1.00 69.94 146 THR A N 1
ATOM 1092 C CA . THR A 1 146 ? 13.489 9.161 -8.126 1.00 69.94 146 THR A CA 1
ATOM 1093 C C . THR A 1 146 ? 12.796 8.182 -9.069 1.00 69.94 146 THR A C 1
ATOM 1095 O O . THR A 1 146 ? 13.249 7.975 -10.193 1.00 69.94 146 THR A O 1
ATOM 1098 N N . TYR A 1 147 ? 11.714 7.555 -8.612 1.00 69.19 147 TYR A N 1
ATOM 1099 C CA . TYR A 1 147 ? 10.993 6.540 -9.360 1.00 69.19 147 TYR A CA 1
ATOM 1100 C C . TYR A 1 147 ? 9.987 7.217 -10.289 1.00 69.19 147 TYR A C 1
ATOM 1102 O O . TYR A 1 147 ? 9.160 8.010 -9.851 1.00 69.19 147 TYR A O 1
ATOM 1110 N N . GLY A 1 148 ? 10.023 6.899 -11.584 1.00 78.56 148 GLY A N 1
ATOM 1111 C CA . GLY A 1 148 ? 8.976 7.344 -12.504 1.00 78.56 148 GLY A CA 1
ATOM 1112 C C . GLY A 1 148 ? 7.638 6.729 -12.092 1.00 78.56 148 GLY A C 1
ATOM 1113 O O . GLY A 1 148 ? 7.474 5.514 -12.217 1.00 78.56 148 GLY A O 1
ATOM 1114 N N . ALA A 1 149 ? 6.703 7.538 -11.585 1.00 79.62 149 ALA A N 1
ATOM 1115 C CA . ALA A 1 149 ? 5.466 7.056 -10.968 1.00 79.62 149 ALA A CA 1
ATOM 1116 C C . ALA A 1 149 ? 4.649 6.144 -11.897 1.00 79.62 149 ALA A C 1
ATOM 1118 O O . ALA A 1 149 ? 4.294 5.035 -11.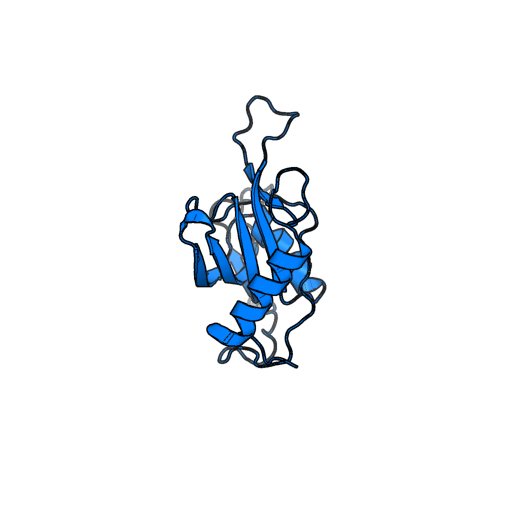505 1.00 79.62 149 ALA A O 1
ATOM 1119 N N . GLU A 1 150 ? 4.417 6.560 -13.145 1.00 83.62 150 GLU A N 1
ATOM 1120 C CA . GLU A 1 150 ? 3.659 5.767 -14.125 1.00 83.62 150 GLU A CA 1
ATOM 1121 C C . GLU A 1 150 ? 4.315 4.413 -14.414 1.00 83.62 150 GLU A C 1
ATOM 1123 O O . GLU A 1 150 ? 3.661 3.374 -14.323 1.00 83.62 150 GLU A O 1
ATOM 1128 N N . TRP A 1 151 ? 5.620 4.416 -14.712 1.00 85.31 151 TRP A N 1
ATOM 1129 C CA . TRP A 1 151 ? 6.371 3.190 -14.991 1.00 85.31 151 TRP A CA 1
ATOM 1130 C C . TRP A 1 151 ? 6.354 2.246 -13.788 1.00 85.31 151 TRP A C 1
ATOM 1132 O O . TRP A 1 151 ? 6.087 1.058 -13.931 1.00 85.31 151 TRP A O 1
ATOM 1142 N N . THR A 1 152 ? 6.570 2.783 -12.591 1.00 87.50 152 THR A N 1
ATOM 1143 C CA . THR A 1 152 ? 6.610 2.008 -11.347 1.00 87.50 152 THR A CA 1
ATOM 1144 C C . THR A 1 152 ? 5.256 1.373 -11.042 1.00 87.50 152 THR A C 1
ATOM 1146 O O . THR A 1 152 ? 5.194 0.190 -10.709 1.00 87.50 152 THR A O 1
ATOM 1149 N N . ILE A 1 153 ? 4.164 2.134 -11.185 1.00 89.38 153 ILE A N 1
ATOM 1150 C CA . ILE A 1 153 ? 2.801 1.620 -11.005 1.00 89.38 153 ILE A CA 1
ATOM 1151 C C . ILE A 1 153 ? 2.520 0.517 -12.025 1.00 89.38 153 ILE A C 1
ATOM 1153 O O . ILE A 1 153 ? 1.990 -0.523 -11.640 1.00 89.38 153 ILE A O 1
ATOM 1157 N N . SER A 1 154 ? 2.895 0.714 -13.294 1.00 88.12 154 SER A N 1
ATOM 1158 C CA . SER A 1 154 ? 2.726 -0.306 -14.335 1.00 88.12 154 SER A CA 1
ATOM 1159 C C . SER A 1 154 ? 3.494 -1.581 -13.995 1.00 88.12 154 SER A C 1
ATOM 1161 O O . SER A 1 154 ? 2.896 -2.648 -13.966 1.00 88.12 154 SER A O 1
ATOM 1163 N N . THR A 1 155 ? 4.780 -1.474 -13.652 1.00 90.06 155 THR A N 1
ATOM 1164 C CA . THR A 1 155 ? 5.632 -2.622 -13.312 1.00 90.06 155 THR A CA 1
ATOM 1165 C C . THR A 1 155 ? 5.085 -3.399 -12.116 1.00 90.06 155 THR A C 1
ATOM 1167 O O . THR A 1 155 ? 4.937 -4.617 -12.180 1.00 90.06 155 THR A O 1
ATOM 1170 N N . LEU A 1 156 ? 4.732 -2.707 -11.027 1.00 91.69 156 LEU A N 1
ATOM 1171 C CA . LEU A 1 156 ? 4.157 -3.350 -9.843 1.00 91.69 156 LEU A CA 1
ATOM 1172 C C . LEU A 1 156 ? 2.804 -4.003 -10.152 1.00 91.69 156 LEU A C 1
ATOM 1174 O O . LEU A 1 156 ? 2.512 -5.079 -9.633 1.00 91.69 156 LEU A O 1
ATOM 1178 N N . ARG A 1 157 ? 1.981 -3.376 -11.001 1.00 91.75 157 ARG A N 1
ATOM 1179 C CA . ARG A 1 157 ? 0.703 -3.941 -11.449 1.00 91.75 157 ARG A CA 1
ATOM 1180 C C . ARG A 1 157 ? 0.908 -5.201 -12.283 1.00 91.75 157 ARG A C 1
ATOM 1182 O O . ARG A 1 157 ? 0.227 -6.190 -12.033 1.00 91.75 157 ARG A O 1
ATOM 1189 N N . ASP A 1 158 ? 1.825 -5.166 -13.243 1.00 90.88 158 ASP A N 1
ATOM 1190 C CA . ASP A 1 158 ? 2.113 -6.297 -14.123 1.00 90.88 158 ASP A CA 1
ATOM 1191 C C . ASP A 1 158 ? 2.625 -7.485 -13.309 1.00 90.88 158 ASP A C 1
ATOM 1193 O O . ASP A 1 158 ? 2.106 -8.585 -13.449 1.00 90.88 158 ASP A O 1
ATOM 1197 N N . VAL A 1 159 ? 3.538 -7.256 -12.364 1.00 91.31 159 VAL A N 1
ATOM 1198 C CA . VAL A 1 159 ? 4.053 -8.304 -11.467 1.00 91.31 159 VAL A CA 1
ATOM 1199 C C . VAL A 1 159 ? 2.962 -8.843 -10.535 1.00 91.31 159 VAL A C 1
ATOM 1201 O O . VAL A 1 159 ? 2.858 -10.055 -10.331 1.00 91.31 159 VAL A O 1
ATOM 1204 N N . ALA A 1 160 ? 2.079 -7.980 -10.020 1.00 91.12 160 ALA A N 1
ATOM 1205 C CA . ALA A 1 160 ? 0.924 -8.420 -9.239 1.00 91.12 160 ALA A CA 1
ATOM 1206 C C . ALA A 1 160 ? 0.007 -9.360 -10.039 1.00 91.12 160 ALA A C 1
ATOM 1208 O O . ALA A 1 160 ? -0.513 -10.320 -9.475 1.00 91.12 160 ALA A O 1
ATOM 1209 N N . ILE A 1 161 ? -0.191 -9.112 -11.336 1.00 90.00 161 ILE A N 1
ATOM 1210 C CA . ILE A 1 161 ? -1.045 -9.927 -12.214 1.00 90.00 161 ILE A CA 1
ATOM 1211 C C . ILE A 1 161 ? -0.318 -11.206 -12.659 1.00 90.00 161 ILE A C 1
ATOM 1213 O O . ILE A 1 161 ? -0.826 -12.317 -12.478 1.00 90.00 161 ILE A O 1
ATOM 1217 N N . ASP A 1 162 ? 0.868 -11.050 -13.239 1.00 90.56 162 ASP A N 1
ATOM 1218 C CA . ASP A 1 162 ? 1.555 -12.094 -13.995 1.00 90.56 162 ASP A CA 1
ATOM 1219 C C . ASP A 1 162 ? 2.338 -13.054 -13.093 1.00 90.56 162 ASP A C 1
ATOM 1221 O O . ASP A 1 162 ? 2.360 -14.251 -13.374 1.00 90.56 162 ASP A O 1
ATOM 1225 N N . GLU A 1 163 ? 2.928 -12.567 -11.996 1.00 90.62 163 GLU A N 1
ATOM 1226 C CA . GLU A 1 163 ? 3.742 -13.396 -11.094 1.00 90.62 163 GLU A CA 1
ATOM 1227 C C . GLU A 1 163 ? 2.971 -13.830 -9.845 1.00 90.62 163 GLU A C 1
ATOM 1229 O O . GLU A 1 163 ? 2.980 -15.004 -9.473 1.00 90.62 163 GLU A O 1
ATOM 1234 N N . TYR A 1 164 ? 2.275 -12.893 -9.196 1.00 89.12 164 TYR A N 1
ATOM 1235 C CA . TYR A 1 164 ? 1.601 -13.157 -7.918 1.00 89.12 164 TYR A CA 1
ATOM 1236 C C . TYR A 1 164 ? 0.103 -13.447 -8.041 1.00 89.12 164 TYR A C 1
ATOM 1238 O O . TYR A 1 164 ? -0.539 -13.835 -7.053 1.00 89.12 164 TYR A O 1
ATOM 1246 N N . HIS A 1 165 ? -0.453 -13.309 -9.248 1.00 88.94 165 HIS A N 1
ATOM 1247 C CA . HIS A 1 165 ? -1.841 -13.628 -9.590 1.00 88.94 165 HIS A CA 1
ATOM 1248 C C . HIS A 1 165 ? -2.865 -12.973 -8.659 1.00 88.94 165 HIS A C 1
ATOM 1250 O O . HIS A 1 165 ? -3.813 -13.608 -8.180 1.00 88.94 165 HIS A O 1
ATOM 1256 N N . TRP A 1 166 ? -2.648 -11.694 -8.359 1.00 88.00 166 TRP A N 1
ATOM 1257 C CA . TRP A 1 166 ? -3.533 -10.909 -7.515 1.00 88.00 166 TRP A CA 1
ATOM 1258 C C . TRP A 1 166 ? -4.881 -10.649 -8.162 1.00 88.00 166 TRP A C 1
ATOM 1260 O O . TRP A 1 166 ? -5.893 -10.683 -7.461 1.00 88.00 166 TRP A O 1
ATOM 1270 N N . TRP A 1 167 ? -4.861 -10.400 -9.468 1.00 87.94 167 TRP A N 1
ATOM 1271 C CA . TRP A 1 167 ? -6.003 -10.056 -10.300 1.00 87.94 167 TRP A CA 1
ATOM 1272 C C . TRP A 1 167 ? -5.863 -10.719 -11.668 1.00 87.94 167 TRP A C 1
ATOM 1274 O O . TRP A 1 167 ? -4.767 -11.125 -12.058 1.00 87.94 167 TRP A O 1
ATOM 1284 N N . ASP A 1 168 ? -6.964 -10.790 -12.405 1.00 83.25 168 ASP A N 1
ATOM 1285 C CA . ASP A 1 168 ? -6.952 -11.215 -13.798 1.00 83.25 168 ASP A CA 1
ATOM 1286 C C . ASP A 1 168 ? -6.544 -10.041 -14.705 1.00 83.25 168 ASP A C 1
ATOM 1288 O O . ASP A 1 168 ? -6.816 -8.874 -14.399 1.00 83.25 168 ASP A O 1
ATOM 1292 N N . ARG A 1 169 ? -5.899 -10.355 -15.838 1.00 74.00 169 ARG A N 1
ATOM 1293 C CA . ARG A 1 169 ? -5.316 -9.357 -16.756 1.00 74.00 169 ARG A CA 1
ATOM 1294 C C . ARG A 1 169 ? -6.344 -8.391 -17.367 1.00 74.00 169 ARG A C 1
ATOM 1296 O O . ARG A 1 169 ? -5.962 -7.279 -17.721 1.00 74.00 169 ARG A O 1
ATOM 1303 N N . GLY A 1 170 ? -7.627 -8.766 -17.368 1.00 61.50 170 GLY A N 1
ATOM 1304 C CA . GLY A 1 170 ? -8.718 -7.980 -17.956 1.00 61.50 170 GLY A CA 1
ATOM 1305 C C . GLY A 1 170 ? -8.751 -8.055 -19.474 1.00 61.50 170 GLY A C 1
ATOM 1306 O O . GLY A 1 170 ? -7.669 -8.105 -20.098 1.00 61.50 170 GLY A O 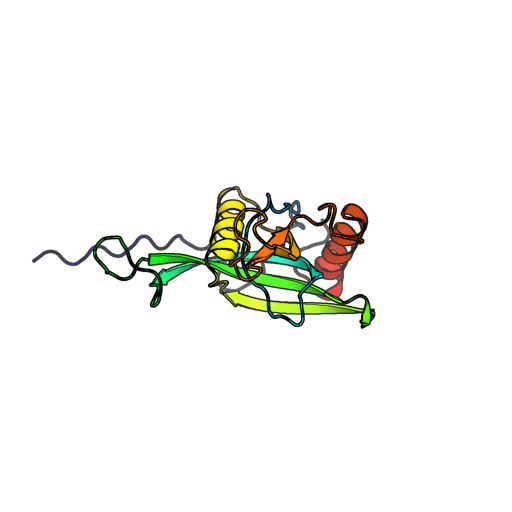1
#

Sequence (170 aa):
MQAPASAPQYAAPAGVGGAHRGPAPQIGTMSSGGGSIPDAHFNKPLLFRINGVVRRTSNYEKDASGNKIEFDAPIVDYLVFDEAAGNIEEVRGVTIMQKNIRRDLVEKYVAGEQAVAAIATHHRNPESAYSNAAKVLRPLDDENTTYGAEWTISTLRDVAIDEYHWWDRG